Protein AF-A0A5R2MU58-F1 (afdb_monomer_lite)

Structure (mmCIF, N/CA/C/O backbone):
data_AF-A0A5R2MU58-F1
#
_entry.id   AF-A0A5R2MU58-F1
#
loop_
_atom_site.group_PDB
_atom_site.id
_atom_site.type_symbol
_atom_site.label_atom_id
_atom_site.label_alt_id
_atom_site.label_comp_id
_atom_site.label_asym_id
_atom_site.label_entity_id
_atom_site.label_seq_id
_atom_site.pdbx_PDB_ins_code
_atom_site.Cartn_x
_atom_site.Cartn_y
_atom_site.Cartn_z
_atom_site.occupancy
_atom_site.B_iso_or_equiv
_atom_site.auth_seq_id
_atom_site.auth_comp_id
_atom_site.auth_asym_id
_atom_site.auth_atom_id
_atom_site.pdbx_PDB_model_num
ATOM 1 N N . ALA A 1 1 ? -3.104 9.972 -14.582 1.00 59.03 1 ALA A N 1
ATOM 2 C CA . ALA A 1 1 ? -4.282 9.370 -13.913 1.00 59.03 1 ALA A CA 1
ATOM 3 C C . ALA A 1 1 ? -4.185 7.853 -13.628 1.00 59.03 1 ALA A C 1
ATOM 5 O O . ALA A 1 1 ? -5.005 7.365 -12.866 1.00 59.03 1 ALA A O 1
ATOM 6 N N . ARG A 1 2 ? -3.206 7.083 -14.155 1.00 61.84 2 ARG A N 1
ATOM 7 C CA . ARG A 1 2 ? -3.136 5.612 -13.943 1.00 61.84 2 ARG A CA 1
ATOM 8 C C . ARG A 1 2 ? -2.850 5.164 -12.498 1.00 61.84 2 ARG A C 1
ATOM 10 O O . ARG A 1 2 ? -3.453 4.193 -12.056 1.00 61.84 2 ARG A O 1
ATOM 17 N N . GLY A 1 3 ? -1.999 5.877 -11.753 1.00 64.19 3 GLY A N 1
ATOM 18 C CA . GLY A 1 3 ? -1.659 5.501 -10.367 1.00 64.19 3 GLY A CA 1
ATOM 19 C C . GLY A 1 3 ? -2.863 5.499 -9.414 1.00 64.19 3 GLY A C 1
ATOM 20 O O . GLY A 1 3 ? -3.013 4.594 -8.600 1.00 64.19 3 GLY A O 1
ATOM 21 N N . TYR A 1 4 ? -3.791 6.444 -9.600 1.00 69.12 4 TYR A N 1
ATOM 22 C CA . TYR A 1 4 ? -5.032 6.529 -8.821 1.00 69.12 4 TYR A CA 1
ATOM 23 C C . TYR A 1 4 ? -6.021 5.390 -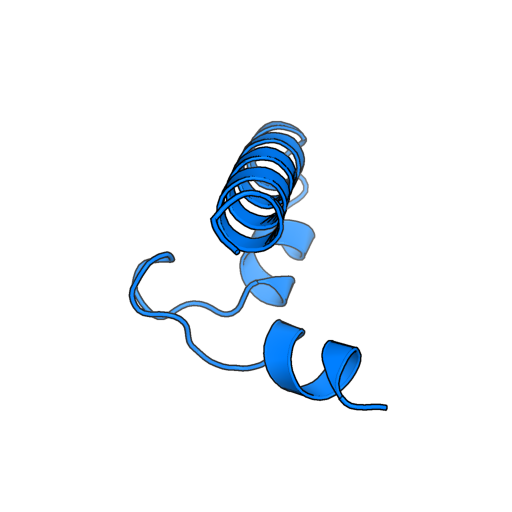9.098 1.00 69.12 4 TYR A C 1
ATOM 25 O O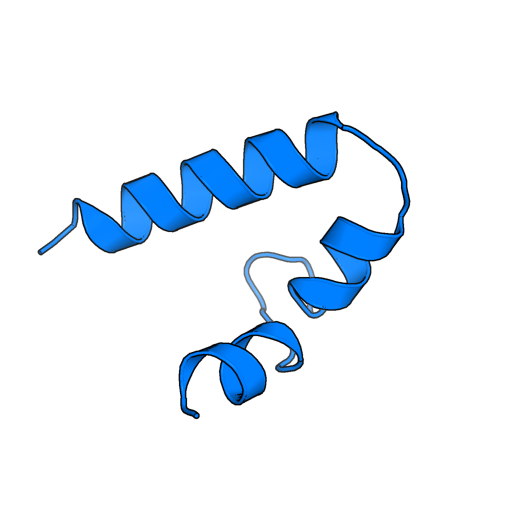 . TYR A 1 4 ? -6.853 5.089 -8.247 1.00 69.12 4 TYR A O 1
ATOM 33 N N . ALA A 1 5 ? -5.959 4.763 -10.275 1.00 82.12 5 ALA A N 1
ATOM 34 C CA . ALA A 1 5 ? -6.822 3.627 -10.584 1.00 82.12 5 ALA A CA 1
ATOM 35 C C . ALA A 1 5 ? -6.319 2.345 -9.904 1.00 82.12 5 ALA A C 1
ATOM 37 O O . ALA A 1 5 ? -7.119 1.565 -9.395 1.00 82.12 5 ALA A O 1
ATOM 38 N N . TRP A 1 6 ? -4.996 2.147 -9.852 1.00 86.19 6 TRP A N 1
ATOM 39 C CA . TRP A 1 6 ? -4.392 0.979 -9.207 1.00 86.19 6 TRP A CA 1
ATOM 40 C C . TRP A 1 6 ? -4.607 0.971 -7.692 1.00 86.19 6 TRP A C 1
ATOM 42 O O . TRP A 1 6 ? -4.968 -0.068 -7.150 1.00 86.19 6 TRP A O 1
ATOM 52 N N . ILE A 1 7 ? -4.453 2.118 -7.020 1.00 89.56 7 ILE A N 1
ATOM 53 C CA . ILE A 1 7 ? -4.495 2.173 -5.548 1.00 89.56 7 ILE A CA 1
ATOM 54 C C . ILE A 1 7 ? -5.836 1.685 -4.970 1.00 89.56 7 ILE A C 1
ATOM 56 O O . ILE A 1 7 ? -5.888 1.219 -3.840 1.00 89.56 7 ILE A O 1
ATOM 60 N N . ARG A 1 8 ? -6.914 1.756 -5.765 1.00 91.12 8 ARG A N 1
ATOM 61 C CA . ARG A 1 8 ? -8.272 1.308 -5.412 1.00 91.12 8 ARG A CA 1
ATOM 62 C C . ARG A 1 8 ? -8.596 -0.112 -5.887 1.00 91.12 8 ARG A C 1
ATOM 64 O O . ARG A 1 8 ? -9.674 -0.617 -5.590 1.00 91.12 8 ARG A O 1
ATOM 71 N N . LYS A 1 9 ? -7.719 -0.749 -6.665 1.00 92.00 9 LYS A N 1
ATOM 72 C CA . LYS A 1 9 ? -7.962 -2.084 -7.217 1.00 92.00 9 LYS A CA 1
ATOM 73 C C . LYS A 1 9 ? -7.676 -3.152 -6.147 1.00 92.00 9 LYS A C 1
ATOM 75 O O . LYS A 1 9 ? -6.641 -3.056 -5.489 1.00 92.00 9 LYS A O 1
ATOM 80 N N . PRO A 1 10 ? -8.526 -4.186 -6.009 1.00 90.44 10 PRO A N 1
ATOM 81 C CA . PRO A 1 10 ? -8.215 -5.367 -5.205 1.00 90.44 10 PRO A CA 1
ATOM 82 C C . PRO A 1 10 ? -6.878 -5.991 -5.613 1.00 90.44 10 PRO A C 1
ATOM 84 O O . PRO A 1 10 ? -6.616 -6.168 -6.809 1.00 90.44 10 PRO A O 1
ATOM 87 N N . ASN A 1 11 ? -6.048 -6.344 -4.633 1.00 88.38 11 ASN A N 1
ATOM 88 C CA . ASN A 1 11 ? -4.748 -6.962 -4.860 1.00 88.38 11 ASN A CA 1
ATOM 89 C C . ASN A 1 11 ? -4.622 -8.269 -4.067 1.00 88.38 11 ASN A C 1
ATOM 91 O O . ASN A 1 11 ? -4.747 -8.280 -2.844 1.00 88.38 11 ASN A O 1
ATOM 95 N N . ALA A 1 12 ? -4.331 -9.371 -4.760 1.00 88.44 12 ALA A N 1
ATOM 96 C CA . ALA A 1 12 ? -4.133 -10.681 -4.142 1.00 88.44 12 ALA A CA 1
ATOM 97 C C . ALA A 1 12 ? -2.948 -10.701 -3.160 1.00 88.44 12 ALA A C 1
ATOM 99 O O . ALA A 1 12 ? -3.031 -11.362 -2.129 1.00 88.44 12 ALA A O 1
ATOM 100 N N . THR A 1 13 ? -1.896 -9.918 -3.421 1.00 86.75 13 THR A N 1
ATOM 101 C CA . THR A 1 13 ? -0.747 -9.756 -2.514 1.00 86.75 13 THR A CA 1
ATOM 102 C C . THR A 1 13 ? -1.161 -9.161 -1.167 1.00 86.75 13 THR A C 1
ATOM 104 O O . THR A 1 13 ? -0.547 -9.443 -0.145 1.00 86.75 13 THR A O 1
ATOM 107 N N . PHE A 1 14 ? -2.242 -8.380 -1.146 1.00 87.81 14 PHE A N 1
ATOM 108 C CA . PHE A 1 14 ? -2.785 -7.729 0.047 1.00 87.81 14 PHE A CA 1
ATOM 109 C C . PHE A 1 14 ? -4.026 -8.451 0.587 1.00 87.81 14 PHE A C 1
ATOM 111 O O . PHE A 1 14 ? -4.932 -7.824 1.134 1.00 87.81 14 PHE A O 1
ATOM 118 N N . GLY A 1 15 ? -4.127 -9.767 0.375 1.00 88.94 15 GLY A N 1
ATOM 119 C CA . GLY A 1 15 ? -5.275 -10.554 0.834 1.00 88.94 15 GLY A CA 1
ATOM 120 C C . GLY A 1 15 ? -6.594 -10.169 0.154 1.00 88.94 15 GLY A C 1
ATOM 121 O O . GLY A 1 15 ? -7.661 -10.329 0.736 1.00 88.94 15 GLY A O 1
ATOM 122 N N . GLY A 1 16 ? -6.531 -9.624 -1.064 1.00 90.69 16 GLY A N 1
ATOM 123 C CA . GLY A 1 16 ? -7.694 -9.158 -1.821 1.00 90.69 16 GLY A CA 1
ATOM 124 C C . GLY A 1 16 ? -8.104 -7.713 -1.529 1.00 90.69 16 GLY A C 1
ATOM 125 O O . GLY A 1 16 ? -9.018 -7.210 -2.178 1.00 90.69 16 GLY A O 1
ATOM 126 N N . GLN A 1 17 ? -7.434 -7.020 -0.607 1.00 91.31 17 GLN A N 1
ATOM 127 C CA . GLN A 1 17 ? -7.714 -5.615 -0.306 1.00 91.31 17 GLN A CA 1
ATOM 128 C C . GLN A 1 17 ? -7.012 -4.672 -1.285 1.00 91.31 17 GLN A C 1
ATOM 130 O O . GLN A 1 17 ? -6.058 -5.056 -1.969 1.00 91.31 17 GLN A O 1
ATOM 135 N N . SER A 1 18 ? -7.489 -3.430 -1.380 1.00 93.12 18 SER A N 1
ATOM 136 C CA . SER A 1 18 ? -6.791 -2.410 -2.160 1.00 93.12 18 SER A CA 1
ATOM 137 C C . SER A 1 18 ? -5.622 -1.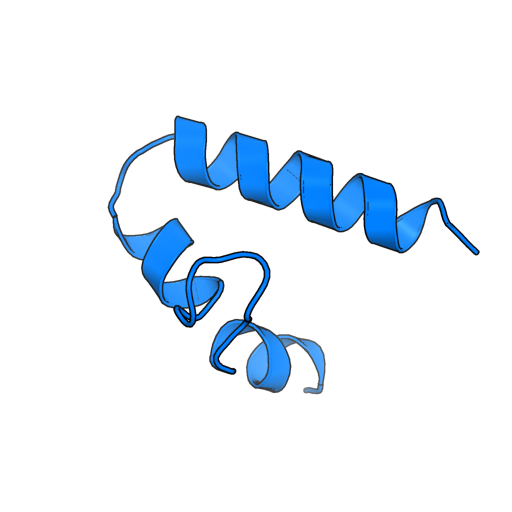810 -1.377 1.00 93.12 18 SER A C 1
ATOM 139 O O . SER A 1 18 ? -5.601 -1.827 -0.145 1.00 93.12 18 SER A O 1
ATOM 141 N N . ALA A 1 19 ? -4.645 -1.242 -2.088 1.00 91.88 19 ALA A N 1
ATOM 142 C CA . ALA A 1 19 ? -3.549 -0.519 -1.444 1.00 91.88 19 ALA A CA 1
ATOM 143 C C . A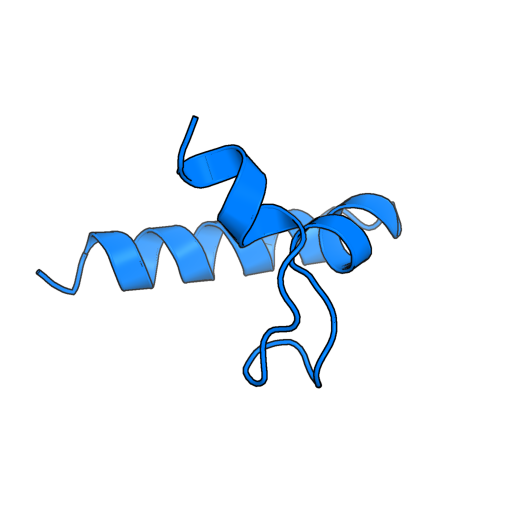LA A 1 19 ? -4.072 0.659 -0.604 1.00 91.88 19 ALA A C 1
ATOM 145 O O . ALA A 1 19 ? -3.541 0.939 0.466 1.00 91.88 19 ALA A O 1
ATOM 146 N N . LEU A 1 20 ? -5.152 1.307 -1.051 1.00 91.94 20 LEU A N 1
ATOM 147 C CA . LEU A 1 20 ? -5.803 2.387 -0.318 1.00 91.94 20 LEU A CA 1
ATOM 148 C C . LEU A 1 20 ? -6.378 1.904 1.020 1.00 91.94 20 LEU A C 1
ATOM 150 O O . LEU A 1 20 ? -6.215 2.595 2.019 1.00 91.94 20 LEU A O 1
ATOM 154 N N . ASP A 1 21 ? -7.002 0.724 1.057 1.00 92.81 21 ASP A N 1
ATOM 155 C CA . ASP A 1 21 ? -7.570 0.172 2.296 1.00 92.81 21 ASP A CA 1
ATOM 156 C C . ASP A 1 21 ? -6.487 -0.097 3.346 1.00 92.81 21 ASP A C 1
ATOM 158 O O . ASP A 1 21 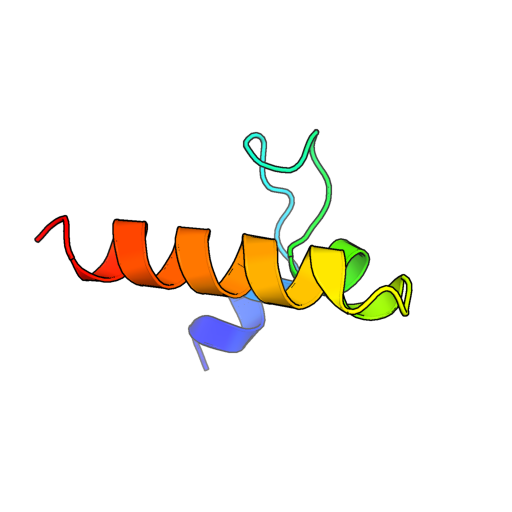? -6.708 0.148 4.529 1.00 92.81 21 ASP A O 1
ATOM 162 N N . LEU A 1 22 ? -5.306 -0.560 2.917 1.00 90.44 22 LEU A N 1
ATOM 163 C CA . LEU A 1 22 ? -4.152 -0.730 3.803 1.00 90.44 22 LEU A CA 1
ATOM 164 C C . LEU A 1 22 ? -3.651 0.618 4.332 1.00 90.44 22 LEU A C 1
ATOM 166 O O . LEU A 1 22 ? -3.483 0.788 5.533 1.00 90.44 22 LEU A O 1
ATOM 170 N N . MET A 1 23 ? -3.478 1.609 3.453 1.00 90.12 23 MET A N 1
ATOM 171 C CA . MET A 1 23 ? -2.974 2.933 3.842 1.00 90.12 23 MET A CA 1
ATOM 172 C C . MET A 1 23 ? -3.932 3.695 4.777 1.00 90.12 23 MET A C 1
ATOM 174 O O . MET A 1 23 ? -3.493 4.565 5.525 1.00 90.12 23 MET A O 1
ATOM 178 N N . LEU A 1 24 ? -5.232 3.380 4.746 1.00 92.62 24 LEU A N 1
ATOM 179 C CA . LEU A 1 24 ? -6.258 4.009 5.584 1.00 92.62 24 LEU A CA 1
ATOM 180 C C . LEU A 1 24 ? -6.461 3.336 6.953 1.00 92.62 24 LEU A C 1
ATOM 182 O O . LEU A 1 24 ? -7.221 3.869 7.761 1.00 92.62 24 LEU A O 1
ATOM 186 N N . ARG A 1 25 ? -5.790 2.215 7.260 1.00 89.75 25 ARG A N 1
ATOM 187 C CA . ARG A 1 25 ? -5.867 1.572 8.590 1.00 89.75 25 ARG A CA 1
ATOM 188 C C . ARG A 1 25 ? -5.271 2.411 9.718 1.00 89.75 25 ARG A C 1
ATOM 190 O O . ARG A 1 25 ? -5.625 2.202 10.874 1.00 89.75 25 ARG A O 1
ATOM 197 N N . GLY A 1 26 ? -4.401 3.362 9.381 1.00 84.88 26 GLY A N 1
ATOM 198 C CA . GLY A 1 26 ? -3.777 4.269 10.343 1.00 84.88 26 GLY A CA 1
ATOM 199 C C . GLY A 1 26 ? -2.542 3.701 11.049 1.00 84.88 26 GLY A C 1
ATOM 200 O O . GLY A 1 26 ? -2.031 4.358 11.951 1.00 84.88 26 GLY A O 1
ATOM 201 N N . ASP A 1 27 ? -2.042 2.529 10.640 1.00 90.69 27 ASP A N 1
ATOM 202 C CA . ASP A 1 27 ? -0.767 1.982 11.117 1.00 90.69 27 ASP A CA 1
ATOM 203 C C . ASP A 1 27 ? 0.384 2.423 10.198 1.00 90.69 27 ASP A C 1
ATOM 205 O O . ASP A 1 27 ? 0.329 2.294 8.973 1.00 90.69 27 ASP A O 1
ATOM 209 N N . ILE A 1 28 ? 1.461 2.942 10.787 1.00 89.56 28 ILE A N 1
ATOM 210 C CA . ILE A 1 28 ? 2.660 3.344 10.044 1.00 89.56 28 ILE A CA 1
ATOM 211 C C . ILE A 1 28 ? 3.398 2.142 9.437 1.00 89.56 28 ILE A C 1
ATOM 213 O O . ILE A 1 28 ? 4.066 2.274 8.411 1.00 89.56 28 ILE A O 1
ATOM 217 N N . SER A 1 29 ? 3.231 0.963 10.034 1.00 90.38 29 SER A N 1
ATOM 218 C CA . SER A 1 29 ? 3.792 -0.301 9.558 1.00 90.38 29 SER A CA 1
ATOM 219 C C . SER A 1 29 ? 3.196 -0.700 8.206 1.00 90.38 29 SER A C 1
ATOM 221 O O . SER A 1 29 ? 3.927 -1.154 7.326 1.00 90.38 29 SER A O 1
ATOM 223 N N . ASP A 1 30 ? 1.898 -0.447 7.997 1.00 89.31 30 ASP A N 1
ATOM 224 C CA . ASP A 1 30 ? 1.221 -0.696 6.717 1.00 89.31 30 ASP A CA 1
ATOM 225 C C . ASP A 1 30 ? 1.801 0.192 5.601 1.00 89.31 30 ASP A C 1
ATOM 227 O O . ASP A 1 30 ? 1.997 -0.255 4.468 1.00 89.31 30 ASP A O 1
ATOM 231 N N . LEU A 1 31 ? 2.146 1.446 5.922 1.00 90.94 31 LEU A N 1
ATOM 232 C CA . LEU A 1 31 ? 2.787 2.365 4.976 1.00 90.94 31 LEU A CA 1
ATOM 233 C C . LEU A 1 31 ? 4.222 1.944 4.644 1.00 90.94 31 LEU A C 1
ATOM 235 O O . LEU A 1 31 ? 4.623 2.023 3.482 1.00 90.94 31 LEU A O 1
ATOM 239 N N . ALA A 1 32 ? 4.985 1.481 5.638 1.00 92.00 32 ALA A N 1
ATOM 240 C CA . ALA A 1 32 ? 6.337 0.972 5.430 1.00 92.00 32 ALA A CA 1
ATOM 241 C C . ALA A 1 32 ? 6.329 -0.280 4.537 1.00 92.00 32 ALA A C 1
ATOM 243 O O . ALA A 1 32 ? 7.069 -0.340 3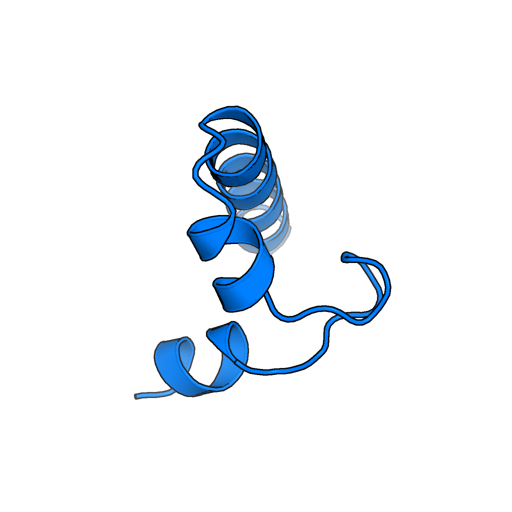.558 1.00 92.00 32 ALA A O 1
ATOM 244 N N . ALA A 1 33 ? 5.428 -1.231 4.799 1.00 89.31 33 ALA A N 1
ATOM 245 C CA . ALA A 1 33 ? 5.265 -2.423 3.968 1.00 89.31 33 ALA A CA 1
ATOM 246 C C . ALA A 1 33 ? 4.856 -2.077 2.525 1.00 89.31 33 ALA A C 1
ATOM 248 O O . ALA A 1 33 ? 5.402 -2.632 1.570 1.00 89.31 33 ALA A O 1
ATOM 249 N N . MET A 1 34 ? 3.935 -1.122 2.347 1.00 90.38 34 MET A N 1
ATOM 250 C CA . MET A 1 34 ? 3.538 -0.642 1.019 1.00 90.38 34 MET A CA 1
ATOM 251 C C . MET A 1 34 ? 4.708 0.007 0.274 1.00 90.38 34 MET A C 1
ATOM 253 O O . MET A 1 34 ? 4.856 -0.176 -0.935 1.00 90.38 34 MET A O 1
ATOM 257 N N . ARG A 1 35 ? 5.548 0.763 0.990 1.00 91.31 35 ARG A N 1
ATOM 258 C CA . ARG A 1 35 ? 6.729 1.404 0.416 1.00 91.31 35 ARG A CA 1
ATOM 259 C C . ARG A 1 35 ? 7.747 0.377 -0.068 1.00 91.31 35 ARG A C 1
ATOM 261 O O . ARG A 1 35 ? 8.180 0.481 -1.211 1.00 91.31 35 ARG A O 1
ATOM 268 N N . GLU A 1 36 ? 8.072 -0.611 0.759 1.00 90.50 36 GLU A N 1
ATOM 269 C CA . GLU A 1 36 ? 8.993 -1.692 0.393 1.00 90.50 36 GLU A CA 1
ATOM 270 C C . GLU A 1 36 ? 8.480 -2.480 -0.815 1.00 90.50 36 GLU A C 1
ATOM 272 O O . GLU A 1 36 ? 9.234 -2.753 -1.747 1.00 90.50 36 GLU A O 1
ATOM 277 N N . TRP A 1 37 ? 7.178 -2.783 -0.857 1.00 88.88 37 TRP A N 1
ATOM 278 C CA . TRP A 1 37 ? 6.576 -3.477 -1.995 1.00 88.88 37 TRP A CA 1
ATOM 279 C C . TRP A 1 37 ? 6.672 -2.659 -3.290 1.00 88.88 37 TRP A C 1
ATOM 281 O O . TRP A 1 37 ? 7.085 -3.182 -4.321 1.00 88.88 37 TRP A O 1
ATOM 291 N N . LEU A 1 38 ? 6.347 -1.362 -3.244 1.00 88.88 38 LEU A N 1
ATOM 292 C CA . LEU A 1 38 ? 6.478 -0.475 -4.405 1.00 88.88 38 LEU A CA 1
ATOM 293 C C . LEU A 1 38 ? 7.930 -0.329 -4.860 1.00 88.88 38 LEU A C 1
ATOM 295 O O . LEU A 1 38 ? 8.185 -0.225 -6.058 1.00 88.88 38 LEU A O 1
ATOM 299 N N . ASP A 1 39 ? 8.873 -0.295 -3.923 1.00 91.00 39 ASP A N 1
ATOM 300 C CA . ASP A 1 39 ? 10.296 -0.191 -4.223 1.00 91.00 39 ASP A CA 1
ATOM 301 C C . ASP A 1 39 ? 10.829 -1.490 -4.847 1.00 91.00 39 ASP A C 1
ATOM 303 O O . ASP A 1 39 ? 11.588 -1.418 -5.815 1.00 91.00 39 ASP A O 1
ATOM 307 N N . ALA A 1 40 ? 10.351 -2.654 -4.398 1.00 87.88 40 ALA A N 1
ATOM 308 C CA . ALA A 1 40 ? 10.628 -3.946 -5.023 1.00 87.88 40 ALA A CA 1
ATOM 309 C C . ALA A 1 40 ? 10.050 -4.040 -6.447 1.00 87.88 40 ALA A C 1
ATOM 311 O O . ALA A 1 40 ? 10.775 -4.379 -7.380 1.00 87.88 40 ALA A O 1
ATOM 312 N N . GLU A 1 41 ? 8.782 -3.667 -6.647 1.00 84.31 41 GLU A N 1
ATOM 313 C CA . GLU A 1 41 ? 8.142 -3.658 -7.974 1.00 84.31 41 GLU A CA 1
ATOM 314 C C . GLU A 1 41 ? 8.824 -2.676 -8.935 1.00 84.31 41 GLU A C 1
ATOM 316 O O . GLU A 1 41 ? 8.935 -2.931 -10.133 1.00 84.31 41 GLU A O 1
ATOM 321 N N . ARG A 1 42 ? 9.302 -1.544 -8.411 1.00 80.94 42 ARG A N 1
ATOM 322 C CA . ARG A 1 42 ? 9.998 -0.509 -9.182 1.00 80.94 42 ARG A CA 1
ATOM 323 C C . ARG A 1 42 ? 11.446 -0.879 -9.512 1.00 80.94 42 ARG A C 1
ATOM 325 O O . ARG A 1 42 ? 11.965 -0.364 -10.494 1.00 80.94 42 ARG A O 1
ATOM 332 N N . GLY A 1 43 ? 12.097 -1.711 -8.698 1.00 74.75 43 GLY A N 1
ATOM 333 C CA . GLY A 1 43 ? 13.470 -2.185 -8.910 1.00 74.75 43 GLY A CA 1
ATOM 334 C C . GLY A 1 43 ? 13.585 -3.477 -9.726 1.00 74.75 43 GLY A C 1
ATOM 335 O O . GLY A 1 43 ? 14.687 -3.843 -10.119 1.00 74.75 43 GLY A O 1
ATOM 336 N N . ALA A 1 44 ? 12.473 -4.168 -9.984 1.00 62.47 44 ALA A N 1
ATOM 337 C CA . ALA A 1 44 ? 12.442 -5.438 -10.711 1.00 62.47 44 ALA A CA 1
ATOM 338 C C . ALA A 1 44 ? 12.464 -5.302 -12.254 1.00 62.47 44 ALA A C 1
ATOM 340 O O . ALA A 1 44 ? 12.205 -6.293 -12.940 1.00 62.47 44 ALA A O 1
ATOM 341 N N . TRP A 1 45 ? 12.736 -4.109 -12.803 1.00 51.69 45 TRP A N 1
ATOM 342 C CA . TRP A 1 45 ? 12.817 -3.821 -14.245 1.00 51.69 45 TRP A CA 1
ATOM 343 C C . TRP A 1 45 ? 14.090 -3.046 -14.589 1.00 51.69 45 TRP A C 1
ATOM 345 O O . TRP A 1 45 ? 14.308 -1.976 -13.977 1.00 51.69 45 TRP A O 1
#

Foldseek 3Di:
DVVVVQQQAQDVVVVRGGVVVLVPPPDVVSVVVVVVVVVVVVPPD

Radius of gyration: 10.58 Å; chains: 1; bounding box: 22×20×25 Å

Sequence (45 aa):
ARGYAWIRKPNATFGGQSALDLMLRGDISDLAAMREWLDAERGAW

Secondary structure (DSSP, 8-state):
-HHHHHTTSB-GGGTT-BHHHHHTT--HHHHHHHHHHHHHHHH--

pLDDT: mean 85.35, std 10.15, range [51.69, 93.12]